Protein AF-A0A7J7MZR5-F1 (afdb_monomer_lite)

Radius of gyration: 13.79 Å; chains: 1; bounding box: 47×28×24 Å

Structure (mmCIF, N/CA/C/O backbone):
data_AF-A0A7J7MZR5-F1
#
_entry.id   AF-A0A7J7MZR5-F1
#
loop_
_atom_site.group_PDB
_atom_site.id
_atom_site.type_symbol
_atom_site.label_atom_id
_atom_site.label_alt_id
_atom_site.label_comp_id
_atom_site.label_asym_id
_atom_site.label_entity_id
_atom_site.label_seq_id
_atom_site.pdbx_PDB_ins_code
_atom_site.Cartn_x
_atom_site.Cartn_y
_atom_site.Cartn_z
_atom_site.occupancy
_atom_site.B_iso_or_equiv
_atom_site.auth_seq_id
_atom_site.auth_comp_id
_atom_site.auth_asym_id
_atom_site.auth_atom_id
_atom_site.pdbx_PDB_model_num
ATOM 1 N N . MET A 1 1 ? 33.913 4.350 -13.579 1.00 51.62 1 MET A N 1
ATOM 2 C CA . MET A 1 1 ? 32.860 3.680 -12.783 1.00 51.62 1 MET A CA 1
ATOM 3 C C . MET A 1 1 ? 31.525 4.198 -13.295 1.00 51.62 1 MET A C 1
ATOM 5 O O . MET A 1 1 ? 31.282 5.389 -13.153 1.00 51.62 1 MET A O 1
ATOM 9 N N . SER A 1 2 ? 30.724 3.395 -14.004 1.00 65.25 2 SER A N 1
ATOM 10 C CA . SER A 1 2 ? 29.431 3.881 -14.506 1.00 65.25 2 SER A CA 1
ATOM 11 C C . SER A 1 2 ? 28.458 4.019 -13.338 1.00 65.25 2 SER A C 1
ATOM 13 O O . SER A 1 2 ? 28.212 3.049 -12.622 1.00 65.25 2 SER A O 1
ATOM 15 N N . SER A 1 3 ? 27.921 5.220 -13.145 1.00 76.00 3 SER A N 1
ATOM 16 C CA . SER A 1 3 ? 26.819 5.465 -12.216 1.00 76.00 3 SER A CA 1
ATOM 17 C C . SER A 1 3 ? 25.621 4.579 -12.580 1.00 76.00 3 SER A C 1
ATOM 19 O O . SER A 1 3 ? 25.293 4.428 -13.758 1.00 76.00 3 SER A O 1
ATOM 21 N N . LEU A 1 4 ? 24.981 3.977 -11.576 1.00 74.06 4 LEU A N 1
ATOM 22 C CA . LEU A 1 4 ? 23.730 3.246 -11.760 1.00 74.06 4 LEU A CA 1
ATOM 23 C C . LEU A 1 4 ? 22.632 4.199 -12.244 1.00 74.06 4 LEU A C 1
ATOM 25 O O . LEU A 1 4 ? 22.494 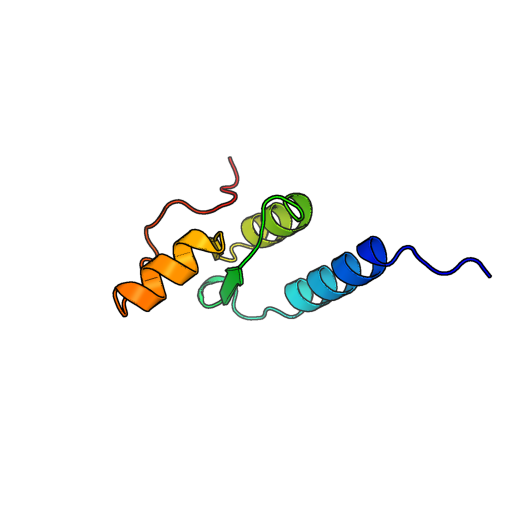5.316 -11.749 1.00 74.06 4 LEU A O 1
ATOM 29 N N . HIS A 1 5 ? 21.818 3.735 -13.193 1.00 82.38 5 HIS A N 1
ATOM 30 C CA . HIS A 1 5 ? 20.695 4.512 -13.709 1.00 82.38 5 HIS A CA 1
ATOM 31 C C . HIS A 1 5 ? 19.739 4.914 -12.560 1.00 82.38 5 HIS A C 1
ATOM 33 O O . HIS A 1 5 ? 19.369 4.041 -11.766 1.00 82.38 5 HIS A O 1
ATOM 39 N N . PRO A 1 6 ? 19.275 6.179 -12.471 1.00 80.88 6 PRO A N 1
ATOM 40 C CA . PRO A 1 6 ? 1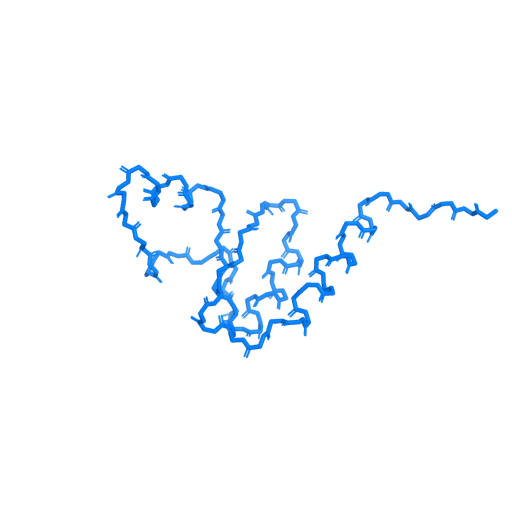8.470 6.671 -11.343 1.00 80.88 6 PRO A CA 1
ATOM 41 C C . PRO A 1 6 ? 17.224 5.828 -11.029 1.00 80.88 6 PRO A C 1
ATOM 43 O O . PRO A 1 6 ? 16.909 5.578 -9.867 1.00 80.88 6 PRO A O 1
ATOM 46 N N . GLN A 1 7 ? 16.553 5.312 -12.064 1.00 76.88 7 GLN A N 1
ATOM 47 C CA . GLN A 1 7 ? 15.389 4.433 -11.900 1.00 76.88 7 GLN A CA 1
ATOM 48 C C . GLN A 1 7 ? 15.731 3.124 -11.167 1.00 76.88 7 GLN A C 1
ATOM 50 O O . GLN A 1 7 ? 14.926 2.609 -10.394 1.00 76.88 7 GLN A O 1
ATOM 55 N N . LEU A 1 8 ? 16.933 2.585 -11.391 1.00 79.50 8 LEU A N 1
ATOM 56 C CA . LEU A 1 8 ? 17.371 1.341 -10.762 1.00 79.50 8 LEU A CA 1
ATOM 57 C C . LEU A 1 8 ? 17.642 1.555 -9.267 1.00 79.50 8 LEU A C 1
ATOM 59 O O . LEU A 1 8 ? 17.265 0.722 -8.444 1.00 79.50 8 LEU A O 1
ATOM 63 N N . VAL A 1 9 ? 18.222 2.708 -8.917 1.00 83.19 9 VAL A N 1
ATOM 64 C CA . VAL A 1 9 ? 18.449 3.122 -7.523 1.00 83.19 9 VAL A CA 1
ATOM 65 C C . VAL A 1 9 ? 17.121 3.290 -6.782 1.00 83.19 9 VAL A C 1
ATOM 67 O O . VAL A 1 9 ? 16.969 2.756 -5.683 1.00 83.19 9 VAL A O 1
ATOM 70 N N . LYS A 1 10 ? 16.137 3.959 -7.401 1.00 81.56 10 LYS A N 1
ATOM 71 C CA . LYS A 1 10 ? 14.783 4.112 -6.841 1.00 81.56 10 LYS A CA 1
ATOM 72 C C . LYS A 1 10 ? 14.155 2.749 -6.529 1.00 81.56 10 LYS A C 1
ATOM 74 O O . LYS A 1 10 ? 13.696 2.524 -5.413 1.00 81.56 10 LYS A O 1
ATOM 79 N N . ASN A 1 11 ? 14.184 1.817 -7.482 1.00 82.12 11 ASN A N 1
ATOM 80 C CA . ASN A 1 11 ? 13.585 0.493 -7.296 1.00 82.12 11 ASN A CA 1
ATOM 81 C C . ASN A 1 11 ? 14.244 -0.289 -6.150 1.00 82.12 11 ASN A C 1
ATOM 83 O O . ASN A 1 11 ? 13.540 -0.895 -5.346 1.00 82.12 11 ASN A O 1
ATOM 87 N N . LEU A 1 12 ? 15.574 -0.238 -6.028 1.00 84.25 12 LEU A N 1
ATOM 88 C CA . LEU A 1 12 ? 16.297 -0.893 -4.931 1.00 84.25 12 LEU A CA 1
ATOM 89 C C . LEU A 1 12 ? 15.893 -0.347 -3.557 1.00 84.25 12 LEU A C 1
ATOM 91 O O . LEU A 1 12 ? 15.696 -1.125 -2.624 1.00 84.25 12 LEU A O 1
ATOM 95 N N . GLN A 1 13 ? 15.726 0.971 -3.432 1.00 86.12 13 GLN A N 1
ATOM 96 C CA . GLN A 1 13 ? 15.269 1.590 -2.185 1.00 86.12 13 GLN A CA 1
ATOM 97 C C . GLN A 1 13 ? 13.860 1.128 -1.808 1.00 86.12 13 GLN A C 1
ATOM 99 O O . GLN A 1 13 ? 13.613 0.811 -0.643 1.00 86.12 13 GLN A O 1
ATOM 104 N N . VAL A 1 14 ? 12.954 1.032 -2.785 1.00 84.94 14 VAL A N 1
ATOM 105 C CA . VAL A 1 14 ? 11.587 0.559 -2.537 1.00 84.94 14 VAL A CA 1
ATOM 106 C C . VAL A 1 14 ? 11.576 -0.920 -2.150 1.00 84.94 14 VAL A C 1
ATOM 108 O O . VAL A 1 14 ? 10.923 -1.283 -1.177 1.00 84.94 14 VAL A O 1
ATOM 111 N N . LEU A 1 15 ? 12.345 -1.776 -2.828 1.00 84.81 15 LEU A N 1
ATOM 112 C CA . LEU A 1 15 ? 12.458 -3.195 -2.467 1.00 84.81 15 LEU A CA 1
ATOM 113 C C . LEU A 1 15 ? 13.028 -3.389 -1.058 1.00 84.81 15 LEU A C 1
ATOM 115 O O . LEU A 1 15 ? 12.535 -4.220 -0.294 1.00 84.81 15 LEU A O 1
ATOM 119 N N . HIS A 1 16 ? 14.036 -2.595 -0.692 1.00 86.94 16 HIS A N 1
ATOM 120 C CA . HIS A 1 16 ? 14.587 -2.591 0.662 1.00 86.94 16 HIS A CA 1
ATOM 121 C C . HIS A 1 16 ? 13.550 -2.160 1.700 1.00 86.94 16 HIS A C 1
ATOM 123 O O . HIS A 1 16 ? 13.453 -2.777 2.759 1.00 86.94 16 HIS A O 1
ATOM 129 N N . ALA A 1 17 ? 12.746 -1.139 1.396 1.00 84.56 17 ALA A N 1
ATOM 130 C CA . ALA A 1 17 ? 11.647 -0.717 2.259 1.00 84.56 17 ALA A CA 1
ATOM 131 C C . ALA A 1 17 ? 10.587 -1.821 2.405 1.00 84.56 17 ALA A C 1
ATOM 133 O O . ALA A 1 17 ? 10.193 -2.133 3.527 1.00 84.56 17 ALA A O 1
ATOM 134 N N . LEU A 1 18 ? 10.199 -2.478 1.306 1.00 86.81 18 LEU A N 1
ATOM 135 C CA . LEU A 1 18 ? 9.259 -3.602 1.326 1.00 86.81 18 LEU A CA 1
ATOM 136 C C . LEU A 1 18 ? 9.791 -4.791 2.143 1.00 86.81 18 LEU A C 1
ATOM 138 O O . LEU A 1 18 ? 9.011 -5.461 2.810 1.00 86.81 18 LEU A O 1
ATOM 142 N N . ASN A 1 19 ? 11.104 -5.053 2.133 1.00 87.12 19 ASN A N 1
ATOM 143 C CA . ASN A 1 19 ? 11.716 -6.113 2.951 1.00 87.12 19 ASN A CA 1
ATOM 144 C C . ASN A 1 19 ? 11.687 -5.812 4.460 1.00 87.12 19 ASN A C 1
ATOM 146 O O . ASN A 1 19 ? 11.834 -6.728 5.264 1.00 87.12 19 ASN A O 1
ATOM 150 N N . LYS A 1 20 ? 11.514 -4.547 4.857 1.00 88.75 20 LYS A N 1
ATOM 151 C CA . LYS A 1 20 ? 11.433 -4.129 6.266 1.00 88.75 20 LYS A CA 1
ATOM 152 C C . LYS A 1 20 ? 10.005 -4.110 6.814 1.00 88.75 20 LYS A C 1
ATOM 154 O O . LYS A 1 20 ? 9.809 -3.777 7.981 1.00 88.75 20 LYS A O 1
ATOM 159 N N . VAL A 1 21 ? 9.004 -4.426 5.993 1.00 88.69 21 VAL A N 1
ATOM 160 C CA . VAL A 1 21 ? 7.603 -4.436 6.419 1.00 88.69 21 VAL A CA 1
ATOM 161 C C . VAL A 1 21 ? 7.357 -5.637 7.335 1.00 88.69 21 VAL A C 1
ATOM 163 O O . VAL A 1 21 ? 7.285 -6.773 6.882 1.00 88.69 21 VAL A O 1
ATOM 166 N N . CYS A 1 22 ? 7.191 -5.378 8.634 1.00 85.69 22 CYS A N 1
ATOM 167 C CA . CYS A 1 22 ? 6.920 -6.421 9.632 1.00 85.69 22 CYS A CA 1
ATOM 168 C C . CYS A 1 22 ? 5.427 -6.770 9.770 1.00 85.69 22 CYS A C 1
ATOM 170 O O . CYS A 1 22 ? 5.093 -7.783 10.377 1.00 85.69 22 CYS A O 1
ATOM 172 N N . GLN A 1 23 ? 4.516 -5.925 9.266 1.00 89.81 23 GLN A N 1
ATOM 173 C CA . GLN A 1 23 ? 3.061 -6.110 9.396 1.00 89.81 23 GLN A CA 1
ATOM 174 C C . GLN A 1 23 ? 2.342 -5.851 8.058 1.00 89.81 23 GLN A C 1
ATOM 176 O O . GLN A 1 23 ? 1.706 -4.803 7.899 1.00 89.81 23 GLN A O 1
ATOM 181 N N . PRO A 1 24 ? 2.417 -6.788 7.091 1.00 86.69 24 PRO A N 1
ATOM 182 C CA . PRO A 1 24 ? 1.856 -6.602 5.749 1.00 86.69 24 PRO A CA 1
ATOM 183 C C . PRO A 1 24 ? 0.370 -6.223 5.739 1.00 86.69 24 PRO A C 1
ATOM 185 O O . PRO A 1 24 ? -0.009 -5.253 5.092 1.00 86.69 24 PRO A O 1
ATOM 188 N N . LEU A 1 25 ? -0.453 -6.886 6.562 1.00 86.06 25 LEU A N 1
ATOM 189 C CA . LEU A 1 25 ? -1.905 -6.648 6.641 1.00 86.06 25 LEU A CA 1
ATOM 190 C C . LEU A 1 25 ? -2.297 -5.250 7.157 1.00 86.06 25 LEU A C 1
ATOM 192 O O . LEU A 1 25 ? -3.428 -4.812 6.946 1.00 86.06 25 LEU A O 1
ATOM 196 N N . LYS A 1 26 ? -1.384 -4.554 7.848 1.00 89.56 26 LYS A N 1
ATOM 197 C CA . LYS A 1 26 ? -1.579 -3.177 8.342 1.00 89.56 26 LYS A CA 1
ATOM 198 C C . LYS A 1 26 ? -0.838 -2.136 7.502 1.00 89.56 26 LYS A C 1
ATOM 200 O O . LYS A 1 26 ? -0.824 -0.962 7.858 1.00 89.56 26 LYS A O 1
ATOM 205 N N . THR A 1 27 ? -0.207 -2.566 6.415 1.00 93.56 27 THR A N 1
ATOM 206 C CA . THR A 1 27 ? 0.580 -1.705 5.539 1.00 93.56 27 THR A CA 1
ATOM 207 C C . THR A 1 27 ? -0.192 -1.463 4.250 1.00 93.56 27 THR A C 1
ATOM 209 O O . THR A 1 27 ? -0.772 -2.384 3.678 1.00 93.56 27 THR A O 1
ATOM 212 N N . ILE A 1 28 ? -0.187 -0.213 3.794 1.00 94.19 28 ILE A N 1
ATOM 213 C CA . ILE A 1 28 ? -0.712 0.183 2.489 1.00 94.19 28 ILE A CA 1
ATOM 214 C C . ILE A 1 28 ? 0.463 0.648 1.639 1.00 94.19 28 ILE A C 1
ATOM 216 O O . ILE A 1 28 ? 1.242 1.502 2.066 1.00 94.19 28 ILE A O 1
ATOM 220 N N . PHE A 1 29 ? 0.585 0.091 0.441 1.00 93.62 29 PHE A N 1
ATOM 221 C CA . PHE A 1 29 ? 1.573 0.497 -0.544 1.00 93.62 29 PHE A CA 1
ATOM 222 C C . PHE A 1 29 ? 0.892 1.303 -1.652 1.00 93.62 29 PHE A C 1
ATOM 224 O O . PHE A 1 29 ? 0.006 0.805 -2.344 1.00 93.62 29 PHE A O 1
ATOM 231 N N . ILE A 1 30 ? 1.298 2.564 -1.808 1.00 93.00 30 ILE A N 1
ATOM 232 C CA . ILE A 1 30 ? 0.796 3.446 -2.865 1.00 93.00 30 ILE A CA 1
ATOM 233 C C . ILE A 1 30 ? 1.796 3.449 -4.014 1.00 93.00 30 ILE A C 1
ATOM 235 O O . ILE A 1 30 ? 2.986 3.691 -3.807 1.00 93.00 30 ILE A O 1
ATOM 239 N N . THR A 1 31 ? 1.310 3.194 -5.223 1.00 90.38 31 THR A N 1
ATOM 240 C CA . THR A 1 31 ? 2.143 3.049 -6.419 1.00 90.38 31 THR A CA 1
ATOM 241 C C . THR A 1 31 ? 1.513 3.727 -7.638 1.00 90.38 31 THR A C 1
ATOM 243 O O . THR A 1 31 ? 0.408 4.265 -7.577 1.00 90.38 31 THR A O 1
ATOM 246 N N . SER A 1 32 ? 2.248 3.735 -8.749 1.00 85.44 32 SER A N 1
ATOM 247 C CA . SER A 1 32 ? 1.790 4.222 -10.051 1.00 85.44 32 SER A CA 1
ATOM 248 C C . SER A 1 32 ? 2.089 3.195 -11.141 1.00 85.44 32 SER A C 1
ATOM 250 O O . SER A 1 32 ? 2.956 2.337 -10.966 1.00 85.44 32 SER A O 1
ATOM 252 N N . ASP A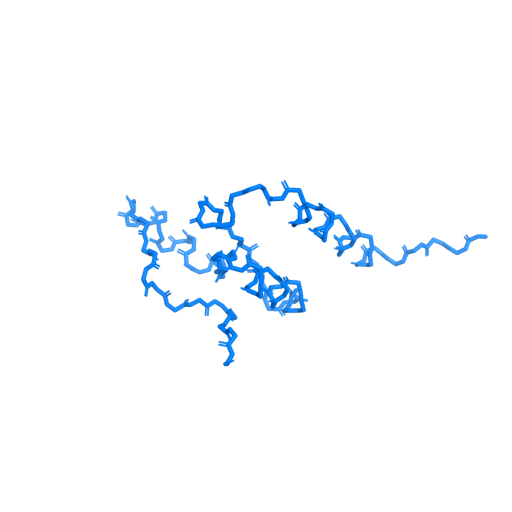 1 33 ? 1.454 3.344 -12.302 1.00 79.31 33 ASP A N 1
ATOM 253 C CA . ASP A 1 33 ? 1.598 2.453 -13.466 1.00 79.31 33 ASP A CA 1
ATOM 254 C C . ASP A 1 33 ? 3.053 2.235 -13.907 1.00 79.31 33 ASP A C 1
ATOM 256 O O . ASP A 1 33 ? 3.418 1.177 -14.417 1.00 79.31 33 ASP A O 1
ATOM 260 N N . LYS A 1 34 ? 3.925 3.217 -13.656 1.00 80.19 34 LYS A N 1
ATOM 261 C CA . LYS A 1 34 ? 5.353 3.150 -13.999 1.00 80.19 34 LYS A CA 1
ATOM 262 C C . LYS A 1 34 ? 6.138 2.145 -13.151 1.00 80.19 34 LYS A C 1
ATOM 264 O O . LYS A 1 34 ? 7.212 1.716 -13.567 1.00 80.19 34 LYS A O 1
ATOM 269 N N . ASP A 1 35 ? 5.618 1.769 -11.986 1.00 84.00 35 ASP A N 1
ATOM 270 C CA . ASP A 1 35 ? 6.297 0.932 -10.995 1.00 84.00 35 ASP A CA 1
ATOM 271 C C . ASP A 1 35 ? 5.578 -0.431 -10.807 1.00 84.00 35 ASP A C 1
ATOM 273 O O . ASP A 1 35 ? 5.644 -1.047 -9.741 1.00 84.00 35 ASP A O 1
ATOM 277 N N . MET A 1 36 ? 4.919 -0.945 -11.859 1.00 83.62 36 MET A N 1
ATOM 278 C CA . MET A 1 36 ? 4.080 -2.160 -11.819 1.00 83.62 36 MET A CA 1
ATOM 279 C C . MET A 1 36 ? 4.788 -3.407 -11.258 1.00 83.62 36 MET A C 1
ATOM 281 O O . MET A 1 36 ? 4.201 -4.154 -10.484 1.00 83.62 36 MET A O 1
ATOM 285 N N . LYS A 1 37 ? 6.073 -3.622 -11.578 1.00 85.75 37 LYS A N 1
ATOM 286 C CA . LYS A 1 37 ? 6.841 -4.769 -11.043 1.00 85.75 37 LYS A CA 1
ATOM 287 C C . LYS A 1 37 ? 6.963 -4.735 -9.519 1.00 85.75 37 LYS A C 1
ATOM 289 O O . LYS A 1 37 ? 6.924 -5.771 -8.869 1.00 85.75 37 LYS A O 1
ATOM 294 N N . VAL A 1 38 ? 7.135 -3.543 -8.956 1.00 86.44 38 VAL A N 1
ATOM 295 C CA . VAL A 1 38 ? 7.286 -3.358 -7.509 1.00 86.44 38 VAL A CA 1
ATOM 296 C C . VAL A 1 38 ? 5.926 -3.450 -6.817 1.00 86.44 38 VAL A C 1
ATOM 298 O O . VAL A 1 38 ? 5.841 -3.997 -5.722 1.00 86.44 38 VAL A O 1
ATOM 301 N N . ALA A 1 39 ? 4.866 -2.987 -7.485 1.00 88.69 39 ALA A N 1
ATOM 302 C CA . ALA A 1 39 ? 3.488 -3.169 -7.041 1.00 88.69 39 ALA A CA 1
ATOM 303 C C . ALA A 1 39 ? 3.116 -4.654 -6.909 1.00 88.69 39 ALA A C 1
ATOM 305 O O . ALA A 1 39 ? 2.590 -5.059 -5.877 1.00 88.69 39 ALA A O 1
ATOM 306 N N . LEU A 1 40 ? 3.457 -5.470 -7.915 1.00 89.31 40 LEU A N 1
ATOM 307 C CA . LEU A 1 40 ? 3.189 -6.910 -7.900 1.00 89.31 40 LEU A CA 1
ATOM 308 C C . LEU A 1 40 ? 3.921 -7.605 -6.740 1.00 89.31 40 LEU A C 1
ATOM 310 O O . LEU A 1 40 ? 3.314 -8.352 -5.986 1.00 89.31 40 LEU A O 1
ATOM 314 N N . LEU A 1 41 ? 5.201 -7.275 -6.529 1.00 89.44 41 LEU A N 1
ATOM 315 C CA . LEU A 1 41 ? 5.994 -7.807 -5.412 1.00 89.44 41 LEU A CA 1
ATOM 316 C C . LEU A 1 41 ? 5.434 -7.415 -4.035 1.00 89.44 41 LEU A C 1
ATOM 318 O O . LEU A 1 41 ? 5.553 -8.183 -3.082 1.00 89.44 41 LEU A O 1
ATOM 322 N N . ALA A 1 42 ? 4.858 -6.218 -3.896 1.00 90.19 42 ALA A N 1
ATOM 323 C CA . ALA A 1 42 ? 4.181 -5.815 -2.665 1.00 90.19 42 ALA A CA 1
ATOM 324 C C . ALA A 1 42 ? 2.896 -6.635 -2.450 1.00 90.19 42 ALA A C 1
ATOM 326 O O . ALA A 1 42 ? 2.678 -7.150 -1.350 1.00 90.19 42 ALA A O 1
ATOM 327 N N . ALA A 1 43 ? 2.102 -6.821 -3.507 1.00 89.62 43 ALA A N 1
ATOM 328 C CA . ALA A 1 43 ? 0.883 -7.623 -3.478 1.00 89.62 43 ALA A CA 1
ATOM 329 C C . ALA A 1 43 ? 1.152 -9.104 -3.152 1.00 89.62 43 ALA A C 1
ATOM 331 O O . ALA A 1 43 ? 0.496 -9.661 -2.274 1.00 89.62 43 ALA A O 1
ATOM 332 N N . GLU A 1 44 ? 2.177 -9.719 -3.756 1.00 89.62 44 GLU A N 1
ATOM 333 C CA . GLU A 1 44 ? 2.629 -11.090 -3.449 1.00 89.62 44 GLU A CA 1
ATOM 334 C C . GLU A 1 44 ? 3.017 -11.274 -1.972 1.00 89.62 44 GLU A C 1
ATOM 336 O O . GLU A 1 44 ? 2.919 -12.368 -1.420 1.00 89.62 44 GLU A O 1
ATOM 341 N N . ARG A 1 45 ? 3.433 -10.196 -1.298 1.00 89.06 45 ARG A N 1
ATOM 342 C CA . ARG A 1 45 ? 3.763 -10.192 0.138 1.00 89.06 45 ARG A CA 1
ATOM 343 C C . ARG A 1 45 ? 2.549 -9.946 1.036 1.00 89.06 45 ARG A C 1
ATOM 345 O O . ARG A 1 45 ? 2.714 -9.772 2.244 1.00 89.06 45 ARG A O 1
ATOM 352 N N . GLY A 1 46 ? 1.345 -9.901 0.467 1.00 89.06 46 GLY A N 1
ATOM 353 C CA . GLY A 1 46 ? 0.103 -9.626 1.186 1.00 89.06 46 GLY A CA 1
ATOM 354 C C . GLY A 1 46 ? -0.035 -8.172 1.643 1.00 89.06 46 GLY A C 1
ATOM 355 O O . GLY A 1 46 ? -0.818 -7.891 2.552 1.00 89.06 46 GLY A O 1
ATOM 356 N N . ILE A 1 47 ? 0.739 -7.248 1.062 1.00 92.69 47 ILE A N 1
ATOM 357 C CA . ILE A 1 47 ? 0.607 -5.813 1.326 1.00 92.69 47 ILE A CA 1
ATOM 358 C C . ILE A 1 47 ? -0.488 -5.265 0.417 1.00 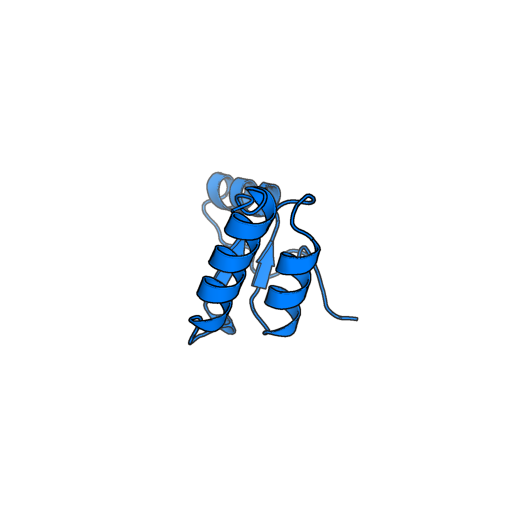92.69 47 ILE A C 1
ATOM 360 O O . ILE A 1 47 ? -0.426 -5.422 -0.806 1.00 92.69 47 ILE A O 1
ATOM 364 N N . ARG A 1 48 ? -1.468 -4.570 1.007 1.00 93.25 48 ARG A N 1
ATOM 365 C CA . ARG A 1 48 ? -2.529 -3.943 0.219 1.00 93.25 48 ARG A CA 1
ATOM 366 C C . ARG A 1 48 ? -1.950 -2.858 -0.671 1.00 93.25 48 ARG A C 1
ATOM 368 O O . ARG A 1 48 ? -1.310 -1.933 -0.168 1.00 93.25 48 ARG A O 1
ATOM 375 N N . THR A 1 49 ? -2.183 -2.967 -1.972 1.00 93.56 49 THR A N 1
ATOM 376 C CA . THR A 1 49 ? -1.532 -2.104 -2.960 1.00 93.56 49 THR A CA 1
ATOM 377 C C . THR A 1 49 ? -2.565 -1.317 -3.757 1.00 93.56 49 THR A C 1
ATOM 379 O O . THR A 1 49 ? -3.456 -1.908 -4.360 1.00 93.56 49 THR A O 1
ATOM 382 N N . TYR A 1 50 ? -2.438 0.011 -3.787 1.00 93.75 50 TYR A N 1
ATOM 383 C CA . TYR A 1 50 ? -3.389 0.907 -4.455 1.00 93.75 50 TYR A CA 1
ATOM 384 C C . TYR A 1 50 ? -2.695 1.980 -5.301 1.00 93.75 50 TYR A C 1
ATOM 386 O O . TYR A 1 50 ? -1.523 2.307 -5.096 1.00 93.75 50 TYR A O 1
ATOM 394 N N . GLY A 1 51 ? -3.449 2.547 -6.243 1.00 92.69 51 GLY A N 1
ATOM 395 C CA . GLY A 1 51 ? -3.045 3.714 -7.022 1.00 92.69 51 GLY A CA 1
ATOM 396 C C . GLY A 1 51 ? -3.205 5.035 -6.261 1.00 92.69 51 GLY A C 1
ATOM 397 O O . GLY A 1 51 ? -3.811 5.110 -5.188 1.00 92.69 51 GLY A O 1
ATOM 398 N N . SER A 1 52 ? -2.681 6.117 -6.839 1.00 91.81 52 SER A N 1
ATOM 399 C CA . SER A 1 52 ? -2.863 7.476 -6.307 1.00 91.81 52 SER A CA 1
ATOM 400 C C . SER A 1 52 ? -4.319 7.953 -6.356 1.00 91.81 52 SER A C 1
ATOM 402 O O . SER A 1 52 ? -4.723 8.767 -5.525 1.00 91.81 52 SER A O 1
ATOM 404 N N . ASP A 1 53 ? -5.127 7.438 -7.283 1.00 92.69 53 ASP A N 1
ATOM 405 C CA . ASP A 1 53 ? -6.549 7.759 -7.401 1.00 92.69 53 ASP A CA 1
ATOM 406 C C . ASP A 1 53 ? -7.352 7.262 -6.186 1.00 92.69 53 ASP A C 1
ATOM 408 O O . ASP A 1 53 ? -8.221 7.978 -5.685 1.00 92.69 53 ASP A O 1
ATOM 412 N N . TRP A 1 54 ? -7.025 6.073 -5.672 1.00 95.00 54 TRP A N 1
ATOM 413 C CA . TRP A 1 54 ? -7.603 5.524 -4.448 1.00 95.00 54 TRP A CA 1
ATOM 414 C C . TRP A 1 54 ? -7.289 6.413 -3.244 1.00 95.00 54 TRP A C 1
ATOM 416 O O . TRP A 1 54 ? -8.198 6.797 -2.509 1.00 95.00 54 TRP A O 1
ATOM 426 N N . LEU A 1 55 ? -6.025 6.833 -3.097 1.00 95.69 55 LEU A N 1
ATOM 427 C CA . LEU A 1 55 ? -5.616 7.723 -2.009 1.00 95.69 55 LEU A CA 1
ATOM 428 C C . LEU A 1 55 ? -6.387 9.048 -2.061 1.00 95.69 55 LEU A C 1
ATOM 430 O O . LEU A 1 55 ? -6.885 9.512 -1.037 1.00 95.69 55 LEU A O 1
ATOM 434 N N . MET A 1 56 ? -6.532 9.634 -3.252 1.00 95.88 56 MET A N 1
ATOM 435 C CA . MET A 1 56 ? -7.304 10.865 -3.423 1.00 95.88 56 MET A CA 1
ATOM 436 C C . MET A 1 56 ? -8.780 10.674 -3.056 1.00 95.88 56 MET A C 1
ATOM 438 O O . MET A 1 56 ? -9.345 11.524 -2.370 1.00 95.88 56 MET A O 1
ATOM 442 N N . LYS A 1 57 ? -9.406 9.553 -3.437 1.00 95.94 57 LYS A N 1
ATOM 443 C CA . LYS A 1 57 ? -10.787 9.234 -3.031 1.00 95.94 57 LYS A CA 1
ATOM 444 C C . LYS A 1 57 ? -10.913 9.115 -1.510 1.00 95.94 57 LYS A C 1
ATOM 446 O O . LYS A 1 57 ? -11.854 9.677 -0.950 1.00 95.94 57 LYS A O 1
ATOM 451 N N . CYS A 1 58 ? -9.959 8.457 -0.849 1.00 97.38 58 CYS A N 1
ATOM 452 C CA . CYS A 1 58 ? -9.928 8.348 0.610 1.00 97.38 58 CYS A CA 1
ATOM 453 C C . CYS A 1 58 ? -9.821 9.712 1.293 1.00 97.38 58 CYS A C 1
ATOM 455 O O . CYS A 1 58 ? -10.569 9.993 2.227 1.00 97.38 58 CYS A O 1
ATOM 457 N N . VAL A 1 59 ? -8.938 10.585 0.800 1.00 97.44 59 VAL A N 1
ATOM 458 C CA . VAL A 1 59 ? -8.781 11.950 1.326 1.00 97.44 59 VAL A CA 1
ATOM 459 C C . VAL A 1 59 ? -10.075 12.747 1.176 1.00 97.44 59 VAL A C 1
ATOM 461 O O . VAL A 1 59 ? -10.520 13.370 2.136 1.00 97.44 59 VAL A O 1
ATOM 464 N N . MET A 1 60 ? -10.707 12.694 0.001 1.00 97.31 60 MET A N 1
ATOM 465 C CA . MET A 1 60 ? -11.939 13.445 -0.271 1.00 97.31 60 MET A CA 1
ATOM 466 C C . MET A 1 60 ? -13.121 12.977 0.579 1.00 97.31 60 MET A C 1
ATOM 468 O O . MET A 1 60 ? -13.951 13.790 0.975 1.00 97.31 60 MET A O 1
ATOM 472 N N . ARG A 1 61 ? -13.207 11.674 0.862 1.00 97.69 61 ARG A N 1
ATOM 473 C CA . ARG A 1 61 ? -14.286 11.084 1.669 1.00 97.69 61 ARG A CA 1
ATOM 474 C C . ARG A 1 61 ? -13.987 11.050 3.164 1.00 97.69 61 ARG A C 1
ATOM 476 O O . ARG A 1 61 ? -14.884 10.754 3.940 1.00 97.69 61 ARG A O 1
ATOM 483 N N . GLN A 1 62 ? -12.745 11.339 3.555 1.00 97.38 62 GLN A N 1
ATOM 484 C CA . GLN A 1 62 ? -12.237 11.136 4.914 1.00 97.38 62 GLN A CA 1
ATOM 485 C C . GLN A 1 62 ? -12.456 9.696 5.423 1.00 97.38 62 GLN A C 1
ATOM 487 O O . GLN A 1 62 ? -12.660 9.469 6.613 1.00 97.38 62 GLN A O 1
ATOM 492 N N . GLU A 1 63 ? -12.391 8.714 4.520 1.00 97.62 63 GLU A N 1
ATOM 493 C CA . GLU A 1 63 ? -12.680 7.305 4.797 1.00 97.62 63 GLU A CA 1
ATOM 494 C C . GLU A 1 63 ? -11.692 6.391 4.065 1.00 97.62 63 GLU A C 1
ATOM 496 O O . GLU A 1 63 ? -11.325 6.634 2.913 1.00 97.62 63 GLU A O 1
ATOM 501 N N . LEU A 1 64 ? -11.267 5.316 4.730 1.00 95.12 64 LEU A N 1
ATOM 502 C CA . LEU A 1 64 ? -10.365 4.321 4.162 1.00 95.12 64 LEU A CA 1
ATOM 503 C C . LEU A 1 64 ? -11.161 3.163 3.543 1.00 95.12 64 LEU A C 1
ATOM 505 O O . LEU A 1 64 ? -11.625 2.278 4.259 1.00 95.12 64 LEU A O 1
ATOM 509 N N . ASP A 1 65 ? -11.274 3.133 2.216 1.00 94.44 65 ASP A N 1
ATOM 510 C CA . ASP A 1 65 ? -11.960 2.048 1.509 1.00 94.44 65 ASP A CA 1
ATOM 511 C C . ASP A 1 65 ? -10.997 0.889 1.229 1.00 94.44 65 ASP A C 1
ATOM 513 O O . ASP A 1 65 ? -10.380 0.789 0.168 1.00 94.44 65 ASP A O 1
ATOM 517 N N . LEU A 1 66 ? -10.844 0.008 2.214 1.00 92.62 66 LEU A N 1
ATOM 518 C CA . LEU A 1 66 ? -9.989 -1.177 2.113 1.00 92.62 66 LEU A CA 1
ATOM 519 C C . LEU A 1 66 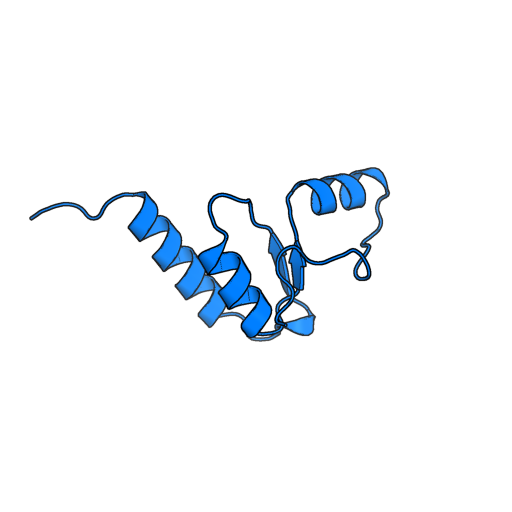? -10.581 -2.301 1.248 1.00 92.62 66 LEU A C 1
ATOM 521 O O . LEU A 1 66 ? -9.910 -3.319 1.072 1.00 92.62 66 LEU A O 1
ATOM 525 N N . ASN A 1 67 ? -11.815 -2.137 0.765 1.00 91.25 67 ASN A N 1
ATOM 526 C CA . ASN A 1 67 ? -12.508 -3.099 -0.093 1.00 91.25 67 ASN A CA 1
ATOM 527 C C . ASN A 1 67 ? -12.463 -2.688 -1.572 1.00 91.25 67 ASN A C 1
ATOM 529 O O . ASN A 1 67 ? -12.971 -3.416 -2.425 1.00 91.25 67 ASN A O 1
ATOM 533 N N . ALA A 1 68 ? -11.875 -1.530 -1.882 1.00 91.94 68 ALA A N 1
ATOM 534 C CA . ALA A 1 68 ? -11.647 -1.111 -3.251 1.00 91.94 68 ALA A CA 1
ATOM 535 C C . ALA A 1 68 ? -10.754 -2.123 -3.996 1.00 91.94 68 ALA A C 1
ATOM 537 O O . ALA A 1 68 ? -9.871 -2.728 -3.379 1.00 91.94 68 ALA A O 1
ATOM 538 N N . PRO A 1 69 ? -10.923 -2.268 -5.323 1.00 89.75 69 PRO A N 1
ATOM 539 C CA . PRO A 1 69 ? -10.037 -3.096 -6.131 1.00 89.75 69 PRO A CA 1
ATOM 540 C C . PRO A 1 69 ? -8.575 -2.690 -5.939 1.00 89.75 69 PRO A C 1
ATOM 542 O O . PRO A 1 69 ? -8.232 -1.503 -6.011 1.00 89.75 69 PRO A O 1
ATOM 545 N N . GLN A 1 70 ? -7.715 -3.673 -5.684 1.00 88.50 70 GLN A N 1
ATOM 546 C CA . GLN A 1 70 ? -6.286 -3.424 -5.542 1.00 88.50 70 GLN A CA 1
ATOM 547 C C . GLN A 1 70 ? -5.626 -3.261 -6.911 1.00 88.50 70 GLN A C 1
ATOM 549 O O . GLN A 1 70 ? -6.075 -3.790 -7.923 1.00 88.50 70 GLN A O 1
ATOM 554 N N . PHE A 1 71 ? -4.528 -2.511 -6.936 1.00 79.06 71 PHE A N 1
ATOM 555 C CA . PHE A 1 71 ? -3.808 -2.174 -8.163 1.00 79.06 71 PHE A CA 1
ATOM 556 C C . PHE A 1 71 ? -3.178 -3.400 -8.846 1.00 79.06 71 PHE A C 1
ATOM 558 O O . PHE A 1 71 ? -3.060 -3.452 -10.067 1.00 79.06 71 PHE A O 1
ATOM 565 N N . ALA A 1 72 ? -2.759 -4.383 -8.054 1.00 71.31 72 ALA A N 1
ATOM 566 C CA . ALA A 1 72 ? -2.263 -5.664 -8.523 1.00 71.31 72 ALA A CA 1
ATOM 567 C C . ALA A 1 72 ? -2.818 -6.734 -7.584 1.00 71.31 72 ALA A C 1
ATOM 569 O O . ALA A 1 72 ? -2.410 -6.803 -6.427 1.00 71.31 72 ALA A O 1
ATOM 570 N N . GLU A 1 73 ? -3.767 -7.533 -8.060 1.00 62.06 73 GLU A N 1
ATOM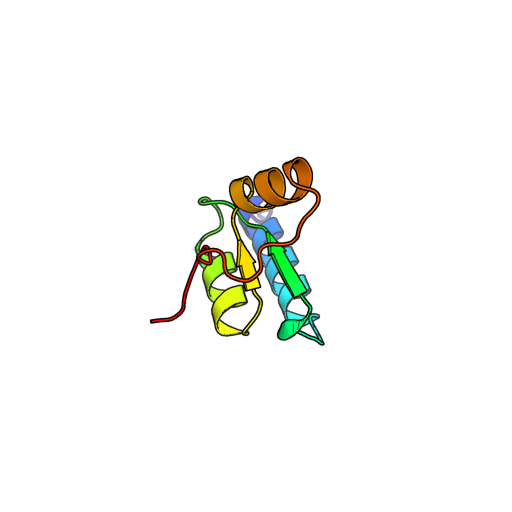 571 C CA . GLU A 1 73 ? -4.207 -8.735 -7.354 1.00 62.06 73 GLU A CA 1
ATOM 572 C C . GLU A 1 73 ? -3.410 -9.930 -7.896 1.00 62.06 73 GLU A C 1
ATOM 574 O O . GLU A 1 73 ? -3.310 -10.083 -9.118 1.00 62.06 73 GLU A O 1
ATOM 579 N N . PRO A 1 74 ? -2.791 -10.756 -7.032 1.00 56.91 74 PRO A N 1
ATOM 580 C CA . PRO A 1 74 ? -2.254 -12.041 -7.460 1.00 56.91 74 PRO A CA 1
ATOM 581 C C . PRO A 1 74 ? -3.413 -12.911 -7.972 1.00 56.91 74 PRO A C 1
ATOM 583 O O . PRO A 1 74 ? -4.429 -13.017 -7.285 1.00 56.91 74 PRO A O 1
ATOM 586 N N . LEU A 1 75 ? -3.269 -13.488 -9.171 1.00 54.47 75 LEU A N 1
ATOM 587 C CA . LEU A 1 75 ? -4.216 -14.465 -9.731 1.00 54.47 75 LEU A CA 1
ATOM 588 C C . LEU A 1 75 ? -4.236 -15.764 -8.917 1.00 54.47 75 LEU A C 1
ATOM 590 O O . LEU A 1 75 ? -3.143 -16.198 -8.482 1.00 54.47 75 LEU A O 1
#

Sequence (75 aa):
MSSLHPQLVKNLQVLHALNKVCQPLKTIFITSDKDMKVALLAAERGIRTYGSDWLMKCVMRQELDLNAPQFAEPL

pLDDT: mean 86.45, std 9.65, range [51.62, 97.69]

Secondary structure (DSSP, 8-state):
-PPPPHHHHHHHHHHHHHHT-S-GGG-EEEE-GGGHHHHHHHHHTT-EEEEHHHHHHHHHHTS--TTSPPSS---

InterPro domains:
  IPR036420 BRCT domain superfamily [G3DSA:3.40.50.10190] (3-72)

Organism: NCBI:txid39325

Foldseek 3Di:
DDDDDPVVVVLVVLVVVLVPDPDQCPAEAEDDPVNVVSQQVSQVVNHQYAYPVQVVVCVVVVHRDSVPDGPDHDD